Protein AF-A0A920F0M0-F1 (afdb_monomer)

Foldseek 3Di:
DPPPPVVVVLVCLVVDPDAAEEEDACPAPVDHPVVVVVSCCVRPVRYHYHYDPDYDPCCPVVVVVVVVVVVCVVCVVVPDD

Structure (mmCIF, N/CA/C/O backbone):
data_AF-A0A920F0M0-F1
#
_entry.id   AF-A0A920F0M0-F1
#
loop_
_atom_site.group_PDB
_atom_site.id
_atom_site.type_symbol
_atom_site.label_atom_id
_atom_site.label_alt_id
_atom_site.label_comp_id
_atom_site.label_asym_id
_atom_site.label_entity_id
_atom_site.label_seq_id
_atom_site.pdbx_PDB_ins_code
_atom_site.Cartn_x
_atom_site.Cartn_y
_atom_site.Cartn_z
_atom_site.occupancy
_atom_site.B_iso_or_equiv
_atom_site.auth_seq_id
_atom_site.auth_comp_id
_atom_site.auth_asym_id
_atom_site.auth_atom_id
_atom_site.pdbx_PDB_model_num
ATOM 1 N N . MET A 1 1 ? -8.147 -21.128 -7.082 1.00 41.31 1 MET A N 1
ATOM 2 C CA . MET A 1 1 ? -8.007 -20.351 -5.830 1.00 41.31 1 MET A CA 1
ATOM 3 C C . MET A 1 1 ? -9.419 -20.019 -5.393 1.00 41.31 1 MET A C 1
ATOM 5 O O . MET A 1 1 ? -10.203 -19.696 -6.274 1.00 41.31 1 MET A O 1
ATOM 9 N N . ALA A 1 2 ? -9.782 -20.223 -4.123 1.00 50.56 2 ALA A N 1
ATOM 10 C CA . ALA A 1 2 ? -11.124 -19.873 -3.655 1.00 50.56 2 ALA A CA 1
ATOM 11 C C . ALA A 1 2 ? -11.400 -18.407 -4.017 1.00 50.56 2 ALA A C 1
ATOM 13 O O . ALA A 1 2 ? -10.522 -17.563 -3.841 1.00 50.56 2 ALA A O 1
ATOM 14 N N . GLU A 1 3 ? -12.562 -18.144 -4.604 1.00 65.88 3 GLU A N 1
ATOM 15 C CA . GLU A 1 3 ? -13.017 -16.801 -4.935 1.00 65.88 3 GLU A CA 1
ATOM 16 C C . GLU A 1 3 ? -13.193 -16.051 -3.613 1.00 65.88 3 GLU A C 1
ATOM 18 O O . GLU A 1 3 ? -14.173 -16.233 -2.894 1.00 65.88 3 GLU A O 1
ATOM 23 N N . THR A 1 4 ? -12.164 -15.308 -3.206 1.00 73.25 4 THR A N 1
ATOM 24 C CA . THR A 1 4 ? -12.253 -14.461 -2.022 1.00 73.25 4 THR A CA 1
ATOM 25 C C . THR A 1 4 ? -13.289 -13.397 -2.326 1.00 73.25 4 THR A C 1
ATOM 27 O O . THR A 1 4 ? -13.097 -12.597 -3.241 1.00 73.25 4 THR A O 1
ATOM 30 N N . ASP A 1 5 ? -14.368 -13.368 -1.550 1.00 85.94 5 ASP A N 1
ATOM 31 C CA . ASP A 1 5 ? -15.333 -12.279 -1.586 1.00 85.94 5 ASP A CA 1
ATOM 32 C C . ASP A 1 5 ? -14.681 -11.009 -1.019 1.00 85.94 5 ASP A C 1
ATOM 34 O O . ASP A 1 5 ? -14.783 -10.671 0.165 1.00 85.94 5 ASP A O 1
ATOM 38 N N . VAL A 1 6 ? -13.945 -10.322 -1.893 1.00 85.00 6 VAL A N 1
ATOM 39 C CA . VAL A 1 6 ? -13.242 -9.073 -1.592 1.00 85.00 6 VAL A CA 1
ATOM 40 C C . VAL A 1 6 ? -14.220 -8.031 -1.058 1.00 85.00 6 VAL A C 1
ATOM 42 O O . VAL A 1 6 ? -13.860 -7.252 -0.178 1.00 85.00 6 VAL A O 1
ATOM 45 N N . MET A 1 7 ? -15.467 -8.034 -1.535 1.00 89.12 7 MET A N 1
ATOM 46 C CA . MET A 1 7 ? -16.476 -7.074 -1.100 1.00 89.12 7 MET A CA 1
ATOM 47 C C . MET A 1 7 ? -16.880 -7.310 0.349 1.00 89.12 7 MET A C 1
ATOM 49 O O . MET A 1 7 ? -16.885 -6.355 1.128 1.00 89.12 7 MET A O 1
ATOM 53 N N . SER A 1 8 ? -17.126 -8.561 0.736 1.00 88.56 8 SER A N 1
ATOM 54 C CA . SER A 1 8 ? -17.368 -8.904 2.140 1.00 88.56 8 SER A CA 1
ATOM 55 C C . SER A 1 8 ? -16.181 -8.535 3.028 1.00 88.56 8 SER A C 1
ATOM 57 O O . SER A 1 8 ? -16.377 -8.003 4.121 1.00 88.56 8 SER A O 1
ATOM 59 N N . VAL A 1 9 ? -14.942 -8.750 2.576 1.00 87.62 9 VAL A N 1
ATOM 60 C CA . VAL A 1 9 ? -13.752 -8.339 3.342 1.00 87.62 9 VAL A CA 1
ATOM 61 C C . VAL A 1 9 ? -13.721 -6.822 3.530 1.00 87.62 9 VAL A C 1
ATOM 63 O O . VAL A 1 9 ? -13.620 -6.359 4.665 1.00 87.62 9 VAL A O 1
ATOM 66 N N . LEU A 1 10 ? -13.859 -6.047 2.450 1.00 90.06 10 LEU A N 1
ATOM 67 C CA . LEU A 1 10 ? -13.822 -4.581 2.486 1.00 90.06 10 LEU A CA 1
ATOM 68 C C . LEU A 1 10 ? -14.935 -3.986 3.357 1.00 90.06 10 LEU A C 1
ATOM 70 O O . LEU A 1 10 ? -14.683 -3.046 4.107 1.00 90.06 10 LEU A O 1
ATOM 74 N N . GLN A 1 11 ? -16.146 -4.543 3.308 1.00 89.44 11 GLN A N 1
ATOM 75 C CA . GLN A 1 11 ? -17.265 -4.091 4.143 1.00 89.44 11 GLN A CA 1
ATOM 76 C C . GLN A 1 11 ? -17.024 -4.340 5.637 1.00 89.44 11 GLN A C 1
ATOM 78 O O . GLN A 1 11 ? -17.449 -3.545 6.476 1.00 89.44 11 GLN A O 1
ATOM 83 N N . ASN A 1 12 ? -16.307 -5.411 5.979 1.00 88.75 12 ASN A N 1
ATOM 84 C CA . ASN A 1 12 ? -16.021 -5.775 7.364 1.00 88.75 12 ASN A CA 1
ATOM 85 C C . ASN A 1 12 ? -14.764 -5.105 7.938 1.00 88.75 12 ASN A C 1
ATOM 87 O O . ASN A 1 12 ? -14.507 -5.241 9.136 1.00 88.75 12 ASN A O 1
ATOM 91 N N . VAL A 1 13 ? -14.001 -4.343 7.145 1.00 88.06 13 VAL A N 1
ATOM 92 C CA . VAL A 1 13 ? -12.781 -3.642 7.593 1.00 88.06 13 VAL A CA 1
ATOM 93 C C . VAL A 1 13 ? -13.022 -2.776 8.829 1.00 88.06 13 VAL A C 1
ATOM 95 O O . VAL A 1 13 ? -12.179 -2.748 9.721 1.00 88.06 13 VAL A O 1
ATOM 98 N N . HIS A 1 14 ? -14.180 -2.118 8.936 1.00 83.56 14 HIS A N 1
ATOM 99 C CA . HIS A 1 14 ? -14.515 -1.271 10.087 1.00 83.56 14 HIS A CA 1
ATOM 100 C C . HIS A 1 14 ? -14.538 -2.020 11.432 1.00 83.56 14 HIS A C 1
ATOM 102 O O . HIS A 1 14 ? -14.403 -1.396 12.482 1.00 83.56 14 HIS A O 1
ATOM 108 N N . SER A 1 15 ? -14.696 -3.348 11.418 1.00 87.00 15 SER A N 1
ATOM 109 C CA . SER A 1 15 ? -14.635 -4.187 12.622 1.00 87.00 15 SER A CA 1
ATOM 110 C C . SER A 1 15 ? -13.202 -4.444 13.113 1.00 87.00 15 SER A C 1
ATOM 112 O O . SER A 1 15 ? -12.996 -4.838 14.266 1.00 87.00 15 SER A O 1
ATOM 114 N N . ALA A 1 16 ? -12.195 -4.207 12.267 1.00 85.88 16 ALA A N 1
ATOM 115 C CA . ALA A 1 16 ? -10.802 -4.419 12.615 1.00 85.88 16 ALA A CA 1
ATOM 116 C C . ALA A 1 16 ? -10.311 -3.318 13.568 1.00 85.88 16 ALA A C 1
ATOM 118 O O . ALA A 1 16 ? -10.276 -2.139 13.232 1.00 85.88 16 ALA A O 1
ATOM 119 N N . LYS A 1 17 ? -9.850 -3.708 14.761 1.00 84.94 17 LYS A N 1
ATOM 120 C CA . LYS A 1 17 ? -9.307 -2.787 15.782 1.00 84.94 17 LYS A CA 1
ATOM 121 C C . LYS A 1 17 ? -7.852 -2.362 15.532 1.00 84.94 17 LYS A C 1
ATOM 123 O O . LYS A 1 17 ? -7.193 -1.855 16.437 1.00 84.94 17 LYS A O 1
ATOM 128 N N . THR A 1 18 ? -7.317 -2.608 14.338 1.00 85.88 18 THR A N 1
ATOM 129 C CA . THR A 1 18 ? -5.929 -2.275 13.993 1.00 85.88 18 THR A CA 1
ATOM 130 C C . THR A 1 18 ? -5.874 -1.013 13.142 1.00 85.88 18 THR A C 1
ATOM 132 O O . THR A 1 18 ? -6.760 -0.768 12.327 1.00 85.88 18 THR A O 1
ATOM 135 N N . LYS A 1 19 ? -4.816 -0.210 13.303 1.00 87.56 19 LYS A N 1
ATOM 136 C CA . LYS A 1 19 ? -4.534 0.882 12.363 1.00 87.56 19 LYS A CA 1
ATOM 137 C C . LYS A 1 19 ? -3.938 0.296 11.084 1.00 87.56 19 LYS A C 1
ATOM 139 O O . LYS A 1 19 ? -3.113 -0.619 11.154 1.00 87.56 19 LYS A O 1
ATOM 144 N N . PHE A 1 20 ? -4.312 0.861 9.947 1.00 92.81 20 PHE A N 1
ATOM 145 C CA . PHE A 1 20 ? -3.802 0.469 8.638 1.00 92.81 20 PHE A CA 1
ATOM 146 C C . PHE A 1 20 ? -2.877 1.550 8.080 1.00 92.81 20 PHE A C 1
ATOM 148 O O . PHE A 1 20 ? -3.066 2.741 8.334 1.00 92.81 20 PHE A O 1
ATOM 155 N N . PHE A 1 21 ? -1.891 1.127 7.300 1.00 95.12 21 PHE A N 1
ATOM 156 C CA . PHE A 1 21 ? -1.148 2.001 6.406 1.00 95.12 21 PHE A CA 1
ATOM 157 C C . PHE A 1 21 ? -0.942 1.278 5.076 1.00 95.12 21 PHE A C 1
ATOM 159 O O . PHE A 1 21 ? -0.867 0.049 5.040 1.00 95.12 21 PHE A O 1
ATOM 166 N N . PHE A 1 22 ? -0.863 2.043 3.996 1.00 95.81 22 PHE A N 1
ATOM 167 C CA . PHE A 1 22 ? -0.671 1.535 2.643 1.00 95.81 22 PHE A CA 1
ATOM 168 C C . PHE A 1 22 ? 0.549 2.203 2.026 1.00 95.81 22 PHE A C 1
ATOM 170 O O . PHE A 1 22 ? 0.738 3.404 2.194 1.00 95.81 22 PHE A O 1
ATOM 177 N N . ILE A 1 23 ? 1.360 1.429 1.307 1.00 96.19 23 ILE A N 1
ATOM 178 C CA . ILE A 1 23 ? 2.465 1.941 0.495 1.00 96.19 23 ILE A CA 1
ATOM 179 C C . ILE A 1 23 ? 2.083 1.706 -0.964 1.00 96.19 23 ILE A C 1
ATOM 181 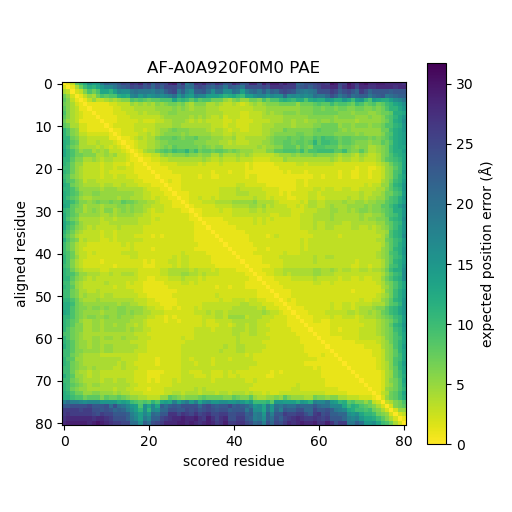O O . ILE A 1 23 ? 1.800 0.565 -1.331 1.00 96.19 23 ILE A O 1
ATOM 185 N N . ILE A 1 24 ? 2.045 2.762 -1.776 1.00 95.94 24 ILE A N 1
ATOM 186 C CA . ILE A 1 24 ? 1.654 2.686 -3.190 1.00 95.94 24 ILE A CA 1
ATOM 187 C C . ILE A 1 24 ? 2.703 3.314 -4.103 1.00 95.94 24 ILE A C 1
ATOM 189 O O . ILE A 1 24 ? 3.366 4.283 -3.734 1.00 95.94 24 ILE A O 1
ATOM 193 N N . GLY A 1 25 ? 2.834 2.762 -5.308 1.00 96.44 25 GLY A N 1
ATOM 194 C CA . GLY A 1 25 ? 3.678 3.312 -6.362 1.00 96.44 25 GLY A CA 1
ATOM 195 C C . GLY A 1 25 ? 2.882 4.280 -7.230 1.00 96.44 25 GLY A C 1
ATOM 196 O O . GLY A 1 25 ? 1.869 3.896 -7.812 1.00 96.44 25 GLY A O 1
ATOM 197 N N . ILE A 1 26 ? 3.316 5.535 -7.341 1.00 95.31 26 ILE A N 1
ATOM 198 C CA . ILE A 1 26 ? 2.578 6.553 -8.116 1.00 95.31 26 ILE A CA 1
ATOM 199 C C . ILE A 1 26 ? 2.686 6.356 -9.636 1.00 95.31 26 ILE A C 1
ATOM 201 O O . ILE A 1 26 ? 1.910 6.944 -10.385 1.00 95.31 26 ILE A O 1
ATOM 205 N N . LYS A 1 27 ? 3.637 5.532 -10.091 1.00 95.06 27 LYS A N 1
ATOM 206 C CA . LYS A 1 27 ? 3.867 5.181 -11.502 1.00 95.06 27 LYS A CA 1
ATOM 207 C C . LYS A 1 27 ? 3.427 3.745 -11.818 1.00 95.06 27 LYS A C 1
ATOM 209 O O . LYS A 1 27 ? 3.907 3.159 -12.788 1.00 95.06 27 LYS A O 1
ATOM 214 N N . ASP A 1 28 ? 2.566 3.141 -10.996 1.00 93.62 28 ASP A N 1
ATOM 215 C CA . ASP A 1 28 ? 2.038 1.800 -11.262 1.00 93.62 28 ASP A CA 1
ATOM 216 C C . ASP A 1 28 ? 1.136 1.820 -12.513 1.00 93.62 28 ASP A C 1
ATOM 218 O O . ASP A 1 28 ? 0.130 2.525 -12.586 1.00 93.62 28 ASP A O 1
ATOM 222 N N . ALA A 1 29 ? 1.549 1.065 -13.535 1.00 90.88 29 ALA A N 1
ATOM 223 C CA . ALA A 1 29 ? 0.853 0.961 -14.814 1.00 90.88 29 ALA A CA 1
ATOM 224 C C . ALA A 1 29 ? -0.288 -0.070 -14.798 1.00 90.88 29 ALA A C 1
ATOM 226 O O . ALA A 1 29 ? -1.101 -0.093 -15.722 1.00 90.88 29 ALA A O 1
ATOM 227 N N . TRP A 1 30 ? -0.333 -0.946 -13.794 1.00 92.69 30 TRP A N 1
ATOM 228 C CA . TRP A 1 30 ? -1.341 -1.996 -13.650 1.00 92.69 30 TRP A CA 1
ATOM 229 C C . TRP A 1 30 ? -2.486 -1.539 -12.756 1.00 92.69 30 TRP A C 1
ATOM 231 O O . TRP A 1 30 ? -3.647 -1.812 -13.058 1.00 92.69 30 TRP A O 1
ATOM 241 N N . VAL A 1 31 ? -2.168 -0.821 -11.679 1.00 89.94 31 VAL A N 1
ATOM 242 C CA . VAL A 1 31 ? -3.156 -0.306 -10.731 1.00 89.94 31 VAL A CA 1
ATOM 243 C C . VAL A 1 31 ? -2.924 1.183 -10.510 1.00 89.94 31 VAL A C 1
ATOM 245 O O . VAL A 1 31 ? -1.924 1.585 -9.925 1.00 89.94 31 VAL A O 1
ATOM 248 N N . LYS A 1 32 ? -3.862 2.024 -10.954 1.00 93.19 32 LYS A N 1
ATOM 249 C CA . LYS A 1 32 ? -3.722 3.479 -10.828 1.00 93.19 32 LYS A CA 1
ATOM 250 C C . LYS A 1 32 ? -3.802 3.912 -9.365 1.00 93.19 32 LYS A C 1
ATOM 252 O O . LYS A 1 32 ? -4.720 3.528 -8.638 1.00 93.19 32 LYS A O 1
ATOM 257 N N . SER A 1 33 ? -2.875 4.773 -8.955 1.00 93.19 33 SER A N 1
ATOM 258 C CA . SER A 1 33 ? -2.804 5.301 -7.588 1.00 93.19 33 SER A CA 1
ATOM 259 C C . SER A 1 33 ? -4.083 6.035 -7.172 1.00 93.19 33 SER A C 1
ATOM 261 O O . SER A 1 33 ? -4.547 5.854 -6.048 1.00 93.19 33 SER A O 1
ATOM 263 N N . ASP A 1 34 ? -4.697 6.804 -8.072 1.00 92.81 34 ASP A N 1
ATOM 264 C CA . ASP A 1 34 ? -5.935 7.540 -7.788 1.00 92.81 34 ASP A CA 1
ATOM 265 C C . ASP A 1 34 ? -7.132 6.610 -7.533 1.00 92.81 34 ASP A C 1
ATOM 267 O O . ASP A 1 34 ? -7.915 6.845 -6.609 1.00 92.81 34 ASP A O 1
ATOM 271 N N . ASP A 1 35 ? -7.240 5.508 -8.280 1.00 93.31 35 ASP A N 1
ATOM 272 C CA . ASP A 1 35 ? -8.293 4.508 -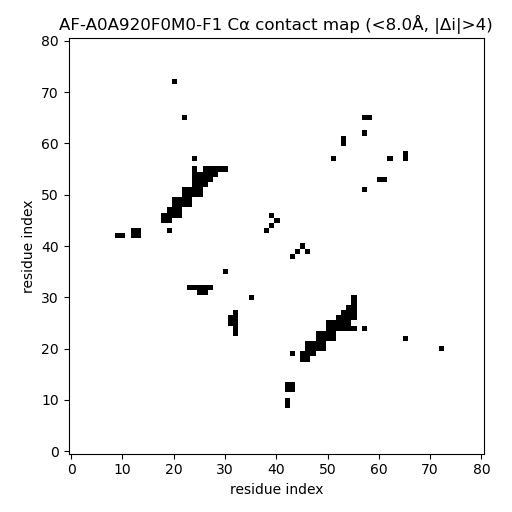8.071 1.00 93.31 35 ASP A CA 1
ATOM 273 C C . ASP A 1 35 ? -8.132 3.836 -6.697 1.00 93.31 35 ASP A C 1
ATOM 275 O O . ASP A 1 35 ? -9.107 3.677 -5.956 1.00 93.31 35 ASP A O 1
ATOM 279 N N . LEU A 1 36 ? -6.893 3.523 -6.300 1.00 92.94 36 LEU A N 1
ATOM 280 C CA . LEU A 1 36 ? -6.593 2.999 -4.965 1.00 92.94 36 LEU A CA 1
ATOM 281 C C . LEU A 1 36 ? -6.916 4.004 -3.861 1.00 92.94 36 LEU A C 1
ATOM 283 O O . LEU A 1 36 ? -7.545 3.634 -2.871 1.00 92.94 36 LEU A O 1
ATOM 287 N N . LYS A 1 37 ? -6.542 5.276 -4.026 1.00 93.75 37 LYS A N 1
ATOM 288 C CA . LYS A 1 37 ? -6.861 6.334 -3.053 1.00 93.75 37 LYS A CA 1
ATOM 289 C C . LYS A 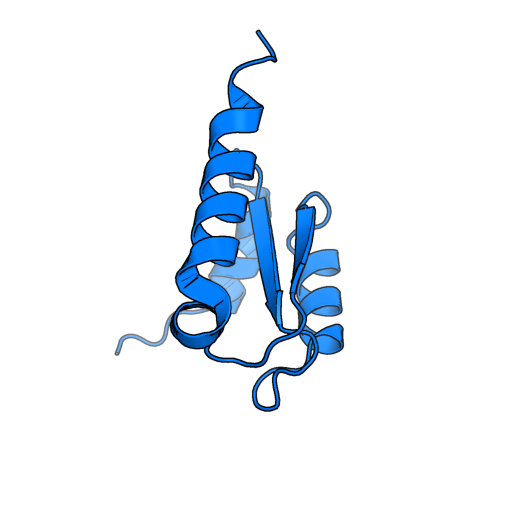1 37 ? -8.366 6.464 -2.830 1.00 93.75 37 LYS A C 1
ATOM 291 O O . LYS A 1 37 ? -8.788 6.623 -1.686 1.00 93.75 37 LYS A O 1
ATOM 296 N N . ASN A 1 38 ? -9.175 6.338 -3.884 1.00 94.19 38 ASN A N 1
ATOM 297 C CA . ASN A 1 38 ? -10.637 6.343 -3.781 1.00 94.19 38 ASN A CA 1
ATOM 298 C C . ASN A 1 38 ? -11.178 5.134 -2.998 1.00 94.19 38 ASN A C 1
ATOM 300 O O . ASN A 1 38 ? -12.110 5.263 -2.204 1.00 94.19 38 ASN A O 1
ATOM 304 N N . ILE A 1 39 ? -10.588 3.953 -3.189 1.00 93.31 39 ILE A N 1
ATOM 305 C CA . ILE A 1 39 ? -10.948 2.753 -2.420 1.00 93.31 39 ILE A CA 1
ATOM 306 C C . ILE A 1 39 ? -10.538 2.921 -0.950 1.00 93.31 39 ILE A C 1
ATOM 308 O O . ILE A 1 39 ? -11.334 2.644 -0.049 1.00 93.31 39 ILE A O 1
ATOM 312 N N . PHE A 1 40 ? -9.322 3.400 -0.690 1.00 94.06 40 PHE A N 1
ATOM 313 C CA . PHE A 1 40 ? -8.810 3.587 0.666 1.00 94.06 40 PHE A CA 1
ATOM 314 C C . PHE A 1 40 ? -9.583 4.656 1.431 1.00 94.06 40 PHE A C 1
ATOM 316 O O . PHE A 1 40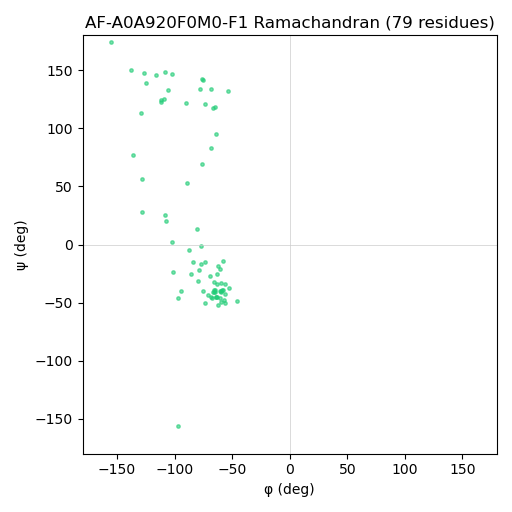 ? -9.926 4.423 2.584 1.00 94.06 40 PHE A O 1
ATOM 323 N N . SER A 1 41 ? -9.944 5.778 0.808 1.00 92.25 41 SER A N 1
ATOM 324 C CA . SER A 1 41 ? -10.759 6.805 1.469 1.00 92.25 41 SER A CA 1
ATOM 325 C C . SER A 1 41 ? -12.148 6.288 1.854 1.00 92.25 41 SER A C 1
ATOM 327 O O . SER A 1 41 ? -12.670 6.655 2.906 1.00 92.25 41 SER A O 1
ATOM 329 N N . LYS A 1 42 ? -12.723 5.388 1.045 1.00 93.75 42 LYS A N 1
ATOM 330 C CA . LYS A 1 42 ? -14.030 4.777 1.306 1.00 93.75 42 LYS A CA 1
ATOM 331 C C . LYS A 1 42 ? -13.996 3.735 2.427 1.00 93.75 42 LYS A C 1
ATOM 333 O O . LYS A 1 42 ? -14.844 3.785 3.314 1.00 93.75 42 LYS A O 1
ATOM 338 N N . TYR A 1 43 ? -13.067 2.780 2.378 1.00 93.69 43 TYR A N 1
ATOM 339 C CA . TYR A 1 43 ? -13.073 1.620 3.288 1.00 93.69 43 TYR A CA 1
ATOM 340 C C . TYR A 1 43 ? -12.083 1.741 4.453 1.00 93.69 43 TYR A C 1
ATOM 342 O O . TYR A 1 43 ? -12.287 1.142 5.506 1.00 93.69 43 TYR A O 1
ATOM 350 N N . PHE A 1 44 ? -11.034 2.548 4.301 1.00 93.31 44 PHE A N 1
ATOM 351 C CA . PHE A 1 44 ? -9.966 2.743 5.282 1.00 93.31 44 PHE A CA 1
ATOM 352 C C . PHE A 1 44 ? -9.732 4.241 5.577 1.00 93.31 44 PHE A C 1
ATOM 354 O O . PHE A 1 44 ? -8.605 4.722 5.457 1.00 93.31 44 PHE A O 1
ATOM 361 N N . PRO A 1 45 ? -10.757 5.006 6.000 1.00 90.00 45 PRO A N 1
ATOM 362 C CA . PRO A 1 45 ? -10.690 6.472 6.083 1.00 90.00 45 PRO A CA 1
ATOM 363 C C . PRO A 1 45 ? -9.631 7.017 7.058 1.00 90.00 45 PRO A C 1
ATOM 365 O O . PRO A 1 45 ? -9.264 8.184 6.981 1.00 90.00 45 PRO A O 1
ATOM 368 N N . GLN A 1 46 ? -9.147 6.191 7.988 1.00 89.44 46 GLN A N 1
ATOM 369 C CA . GLN A 1 46 ? -8.108 6.553 8.961 1.00 89.44 46 GLN A CA 1
ATOM 370 C C . GLN A 1 46 ? -6.724 5.995 8.602 1.00 89.44 46 GLN A C 1
ATOM 372 O O . GLN A 1 46 ? -5.785 6.135 9.388 1.00 89.44 46 GLN A O 1
ATOM 377 N N . ALA A 1 47 ? -6.588 5.307 7.466 1.00 93.00 47 ALA A N 1
ATOM 378 C CA . ALA A 1 47 ? -5.315 4.731 7.074 1.00 93.00 47 ALA A CA 1
ATOM 379 C C . ALA A 1 47 ? -4.351 5.800 6.568 1.00 93.00 47 ALA A C 1
ATOM 381 O O . ALA A 1 47 ? -4.723 6.716 5.834 1.00 93.00 47 ALA A O 1
ATOM 382 N N . LYS A 1 48 ? -3.078 5.638 6.923 1.00 94.38 48 LYS A N 1
ATOM 383 C CA . LYS A 1 48 ? -2.001 6.445 6.355 1.00 94.38 48 LYS A CA 1
ATOM 384 C C . LYS A 1 48 ? -1.656 5.920 4.963 1.00 94.38 48 LYS A C 1
ATOM 386 O O . LYS A 1 48 ? -1.490 4.716 4.788 1.00 94.38 48 LYS A O 1
ATOM 391 N N . ILE A 1 49 ? -1.511 6.812 3.991 1.00 95.69 49 ILE A N 1
ATOM 392 C CA . ILE A 1 49 ? -1.064 6.462 2.639 1.00 95.69 49 ILE A CA 1
ATOM 393 C C . ILE A 1 49 ? 0.351 7.011 2.461 1.00 95.69 49 ILE A C 1
ATOM 395 O O . ILE A 1 49 ? 0.596 8.194 2.694 1.00 95.69 49 ILE A O 1
ATOM 399 N N . LEU A 1 50 ? 1.277 6.134 2.095 1.00 95.31 50 LEU A N 1
ATOM 400 C CA . LEU A 1 50 ? 2.670 6.435 1.798 1.00 95.31 50 LEU A CA 1
ATOM 401 C C . LEU A 1 50 ? 2.886 6.222 0.302 1.00 95.31 50 LEU A C 1
ATOM 403 O O . LEU A 1 50 ? 2.604 5.150 -0.229 1.00 95.31 50 LEU A O 1
ATOM 407 N N . GLU A 1 51 ? 3.378 7.243 -0.378 1.00 95.19 51 GLU A N 1
ATOM 408 C CA . GLU A 1 51 ? 3.588 7.207 -1.820 1.00 95.19 51 GLU A CA 1
ATOM 409 C C . GLU A 1 51 ? 5.075 7.083 -2.131 1.00 95.19 51 GLU A C 1
ATOM 411 O O . GLU A 1 51 ? 5.892 7.806 -1.561 1.00 95.19 51 GLU A O 1
ATOM 416 N N . LEU A 1 52 ? 5.415 6.171 -3.040 1.00 95.56 52 LEU A N 1
ATOM 417 C CA . LEU A 1 52 ? 6.762 6.004 -3.574 1.00 95.56 52 LEU A CA 1
ATOM 418 C C . LEU A 1 52 ? 6.784 6.302 -5.068 1.00 95.56 52 LEU A C 1
ATOM 420 O O . LEU A 1 52 ? 5.841 5.977 -5.798 1.00 95.56 52 LEU A O 1
ATOM 424 N N . ASP A 1 53 ? 7.896 6.873 -5.533 1.00 94.69 53 ASP A N 1
ATOM 425 C CA . ASP A 1 53 ? 8.137 7.100 -6.956 1.00 94.69 53 ASP A CA 1
ATOM 426 C C . ASP A 1 53 ? 8.535 5.800 -7.678 1.00 94.69 53 ASP A C 1
ATOM 428 O O . ASP A 1 53 ? 9.673 5.602 -8.094 1.00 94.69 53 ASP A O 1
ATOM 432 N N . GLY A 1 54 ? 7.581 4.880 -7.815 1.00 94.50 54 GLY A N 1
ATOM 433 C CA . GLY A 1 54 ? 7.790 3.587 -8.455 1.00 94.50 54 GLY A CA 1
ATOM 434 C C . GLY A 1 54 ? 6.509 2.980 -9.018 1.00 94.50 54 GLY A C 1
ATOM 435 O O . GLY A 1 54 ? 5.421 3.539 -8.879 1.00 94.50 54 GLY A O 1
ATOM 436 N N . GLY A 1 55 ? 6.668 1.852 -9.710 1.00 93.81 55 GLY A N 1
ATOM 437 C CA . GLY A 1 55 ? 5.573 1.091 -10.313 1.00 93.81 55 GLY A CA 1
ATOM 438 C C . GLY A 1 55 ? 5.102 -0.070 -9.438 1.00 93.81 55 GLY A C 1
ATOM 439 O O . GLY A 1 55 ? 5.340 -0.080 -8.239 1.00 93.81 55 GLY A O 1
ATOM 440 N N . HIS A 1 56 ? 4.489 -1.080 -10.053 1.00 94.38 56 HIS A N 1
ATOM 441 C CA . HIS A 1 56 ? 3.895 -2.222 -9.349 1.00 94.38 56 HIS A CA 1
ATOM 442 C C . HIS A 1 56 ? 4.872 -2.990 -8.439 1.00 94.38 56 HIS A C 1
ATOM 444 O O . HIS A 1 56 ? 4.557 -3.340 -7.304 1.00 94.38 56 HIS A O 1
ATOM 450 N N . LEU A 1 57 ? 6.097 -3.220 -8.919 1.00 95.19 57 LEU A N 1
ATOM 451 C CA . LEU A 1 57 ? 7.111 -4.036 -8.244 1.00 95.19 57 LEU A CA 1
ATOM 452 C C . LEU A 1 57 ? 7.977 -3.201 -7.285 1.00 95.19 57 LEU A C 1
ATOM 454 O O . LEU A 1 57 ? 9.211 -3.192 -7.372 1.00 95.19 57 LEU A O 1
ATOM 458 N N . LEU A 1 58 ? 7.350 -2.454 -6.369 1.00 94.94 58 LEU A N 1
ATOM 459 C CA . LEU A 1 58 ? 8.067 -1.658 -5.356 1.00 94.94 58 LEU A CA 1
ATOM 460 C C . LEU A 1 58 ? 8.958 -2.519 -4.453 1.00 94.94 58 LEU A C 1
ATOM 462 O O . LEU A 1 58 ? 10.031 -2.081 -4.042 1.00 94.94 58 LEU A O 1
ATOM 466 N N . ASN A 1 59 ? 8.539 -3.752 -4.167 1.00 93.88 59 ASN A N 1
ATOM 467 C CA . ASN A 1 59 ? 9.305 -4.713 -3.375 1.00 93.88 59 ASN A CA 1
ATOM 468 C C . ASN A 1 59 ? 10.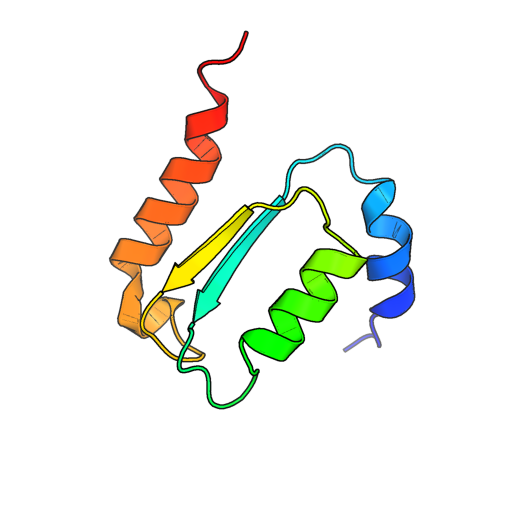638 -5.107 -4.033 1.00 93.88 59 ASN A C 1
ATOM 470 O O . ASN A 1 59 ? 11.558 -5.490 -3.318 1.00 93.88 59 ASN A O 1
ATOM 474 N N . GLU A 1 60 ? 10.754 -5.002 -5.358 1.00 95.75 60 GLU A N 1
ATOM 475 C CA . GLU A 1 60 ? 11.987 -5.302 -6.097 1.00 95.75 60 GLU A CA 1
ATOM 476 C C . GLU A 1 60 ? 12.791 -4.031 -6.377 1.00 95.75 60 GLU A C 1
ATOM 478 O O . GLU A 1 60 ? 13.995 -3.977 -6.138 1.00 95.75 60 GLU A O 1
ATOM 483 N N . THR A 1 61 ? 12.114 -2.980 -6.841 1.00 96.12 61 THR A N 1
ATOM 484 C CA . T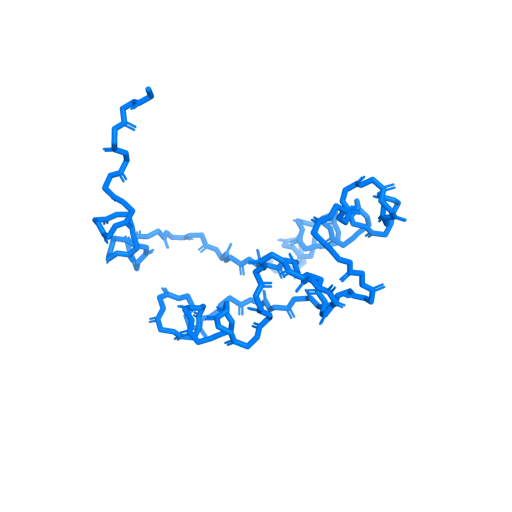HR A 1 61 ? 12.756 -1.733 -7.292 1.00 96.12 61 THR A CA 1
ATOM 485 C C . THR A 1 61 ? 13.160 -0.807 -6.145 1.00 96.12 61 THR A C 1
ATOM 487 O O . THR A 1 61 ? 14.164 -0.108 -6.243 1.00 96.12 61 THR A O 1
ATOM 490 N N . HIS A 1 62 ? 12.410 -0.826 -5.041 1.00 96.31 62 HIS A N 1
ATOM 491 C CA . HIS A 1 62 ? 12.573 0.061 -3.886 1.00 96.31 62 HIS A CA 1
ATOM 492 C C . HIS A 1 62 ? 12.660 -0.734 -2.573 1.00 96.31 62 HIS A C 1
ATOM 494 O O . HIS A 1 62 ? 12.325 -0.224 -1.506 1.00 96.31 62 HIS A O 1
ATOM 500 N N . ALA A 1 63 ? 13.148 -1.981 -2.626 1.00 95.75 63 ALA A N 1
ATOM 501 C CA . ALA A 1 63 ? 13.154 -2.934 -1.510 1.00 95.75 63 ALA A CA 1
ATOM 502 C C . ALA A 1 63 ? 13.636 -2.327 -0.179 1.00 95.75 63 ALA A C 1
ATOM 504 O O . ALA A 1 63 ? 12.991 -2.453 0.861 1.00 95.75 63 ALA A O 1
ATOM 505 N N . LYS A 1 64 ? 14.770 -1.616 -0.211 1.00 96.25 64 LYS A N 1
ATOM 506 C CA . LYS A 1 64 ? 15.375 -1.008 0.983 1.00 96.25 64 LYS A CA 1
ATOM 507 C C . LYS A 1 64 ? 14.513 0.109 1.569 1.00 96.25 64 LYS A C 1
ATOM 509 O O . LYS A 1 64 ? 14.429 0.232 2.788 1.00 96.25 64 LYS A O 1
ATOM 514 N N . GLU A 1 65 ? 13.919 0.938 0.721 1.00 96.00 65 GLU A N 1
ATOM 515 C CA . GLU A 1 65 ? 13.039 2.028 1.142 1.00 96.00 65 GLU A CA 1
ATOM 516 C C . GLU A 1 65 ? 11.715 1.484 1.679 1.00 96.00 65 GLU A C 1
ATOM 518 O O . GLU A 1 65 ? 11.295 1.869 2.769 1.00 96.00 65 GLU A O 1
ATOM 523 N N . LEU A 1 66 ? 11.133 0.500 0.992 1.00 95.94 66 LEU A N 1
ATOM 524 C CA . LEU A 1 66 ? 9.918 -0.188 1.416 1.00 95.94 66 LEU A CA 1
ATOM 525 C C . LEU A 1 66 ? 10.090 -0.822 2.805 1.00 95.94 66 LEU A C 1
ATOM 527 O O . LEU A 1 66 ? 9.273 -0.590 3.695 1.00 95.94 66 LEU A O 1
ATOM 531 N N . CYS A 1 67 ? 11.193 -1.542 3.037 1.00 95.75 67 CYS A N 1
ATOM 532 C CA . CYS A 1 67 ? 11.506 -2.109 4.351 1.00 95.75 67 CYS A CA 1
ATOM 533 C C . CYS A 1 67 ? 11.642 -1.034 5.438 1.00 95.75 67 CYS A C 1
ATOM 535 O O . CYS A 1 67 ? 11.150 -1.226 6.548 1.00 95.75 67 CYS A O 1
ATOM 537 N N . LYS A 1 68 ? 12.281 0.106 5.137 1.00 95.69 68 LYS A N 1
ATOM 538 C CA . LYS A 1 68 ? 12.397 1.220 6.092 1.00 95.69 68 LYS A CA 1
ATOM 539 C C . LYS A 1 68 ? 11.035 1.801 6.456 1.00 95.69 68 LYS A C 1
ATOM 541 O O . LYS A 1 68 ? 10.792 2.031 7.635 1.00 95.69 68 LYS A O 1
ATOM 546 N N . LEU A 1 69 ? 10.165 2.021 5.471 1.00 95.31 69 LEU A N 1
ATOM 547 C CA . LEU A 1 69 ? 8.818 2.546 5.702 1.00 95.31 69 LEU A CA 1
ATOM 548 C C . LEU A 1 69 ? 7.969 1.579 6.528 1.00 95.31 69 LEU A C 1
ATOM 550 O O . LEU A 1 69 ? 7.339 1.998 7.494 1.00 95.31 69 LEU A O 1
ATOM 554 N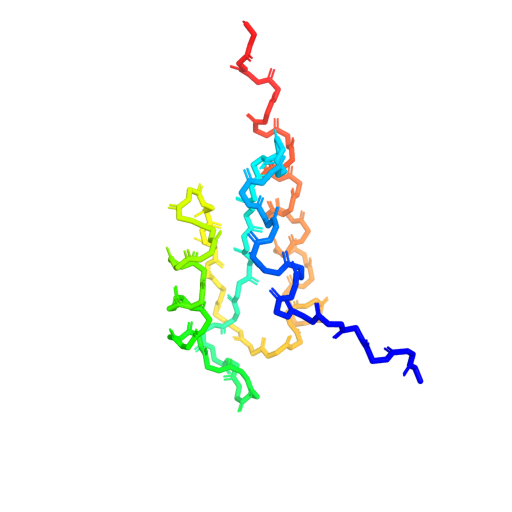 N . ILE A 1 70 ? 8.002 0.284 6.200 1.00 94.81 70 ILE A N 1
ATOM 555 C CA . ILE A 1 70 ? 7.290 -0.745 6.969 1.00 94.81 70 ILE A CA 1
ATOM 556 C C . ILE A 1 70 ? 7.783 -0.761 8.417 1.00 94.81 70 ILE A C 1
ATOM 558 O O . ILE A 1 70 ? 6.969 -0.706 9.336 1.00 94.81 70 ILE A O 1
ATOM 562 N N . LEU A 1 71 ? 9.102 -0.805 8.632 1.00 95.06 71 LEU A N 1
ATOM 563 C CA . LEU A 1 71 ? 9.668 -0.799 9.980 1.00 95.06 71 LEU A CA 1
ATOM 564 C C . LEU A 1 71 ? 9.277 0.468 10.742 1.00 95.06 71 LEU A C 1
ATOM 566 O O . LEU A 1 71 ? 8.814 0.353 11.869 1.00 95.06 71 LEU A O 1
ATOM 570 N N . HIS A 1 72 ? 9.379 1.642 10.115 1.00 93.31 72 HIS A N 1
ATOM 571 C CA . HIS A 1 72 ? 8.985 2.912 10.720 1.00 93.31 72 HIS A CA 1
ATOM 572 C C . HIS A 1 72 ? 7.524 2.901 11.192 1.00 93.31 72 HIS A C 1
ATOM 574 O O . HIS A 1 72 ? 7.254 3.223 12.345 1.00 93.31 72 HIS A O 1
ATOM 580 N N . GLU A 1 73 ? 6.573 2.496 10.345 1.00 91.94 73 GLU A N 1
ATOM 581 C CA . GLU A 1 73 ? 5.149 2.486 10.719 1.00 91.94 73 GLU A CA 1
ATOM 582 C C . GLU A 1 73 ? 4.805 1.417 11.768 1.00 91.94 73 GLU A C 1
ATOM 584 O O . GLU A 1 73 ? 3.860 1.587 12.546 1.00 91.94 73 GLU A O 1
ATOM 589 N N . LEU A 1 74 ? 5.571 0.323 11.823 1.00 90.00 74 LEU A N 1
ATOM 590 C CA . LEU A 1 74 ? 5.433 -0.691 12.868 1.00 90.00 74 LEU A CA 1
ATOM 591 C C . LEU A 1 74 ? 6.026 -0.222 14.207 1.00 90.00 74 LEU A C 1
ATOM 593 O O . LEU A 1 74 ? 5.412 -0.467 15.246 1.00 90.00 74 LEU A O 1
ATOM 597 N N . THR A 1 75 ? 7.173 0.467 14.203 1.00 87.44 75 THR A N 1
ATOM 598 C CA . THR A 1 75 ? 7.863 0.910 15.430 1.00 87.44 75 THR A CA 1
ATOM 599 C C . THR A 1 75 ? 7.357 2.238 15.976 1.00 87.44 75 THR A C 1
ATOM 601 O O . THR A 1 75 ? 7.426 2.441 17.182 1.00 87.44 75 THR A O 1
ATOM 604 N N . TYR A 1 76 ? 6.778 3.115 15.147 1.00 68.00 76 TYR A N 1
ATOM 605 C CA . TYR A 1 76 ? 6.136 4.366 15.591 1.00 68.00 76 TYR A CA 1
ATOM 606 C C . TYR A 1 76 ? 5.003 4.126 16.614 1.00 68.00 76 TYR A C 1
ATOM 608 O O . TYR A 1 76 ? 4.578 5.033 17.321 1.00 68.00 76 TYR A O 1
ATOM 616 N N . ARG A 1 77 ? 4.531 2.879 16.756 1.00 59.34 77 ARG A N 1
ATOM 617 C CA . ARG A 1 77 ? 3.591 2.461 17.808 1.00 59.34 77 ARG A CA 1
ATOM 618 C C . ARG A 1 77 ? 4.222 2.269 19.198 1.00 59.34 77 ARG A C 1
ATOM 620 O O . ARG A 1 77 ? 3.486 1.934 20.119 1.00 59.34 77 ARG A O 1
ATOM 627 N N . GLY A 1 78 ? 5.535 2.452 19.354 1.00 50.97 78 GLY A N 1
ATOM 628 C CA . GLY A 1 78 ? 6.243 2.294 20.631 1.00 50.97 78 GLY A CA 1
ATOM 629 C C . GLY A 1 78 ? 6.113 3.473 21.604 1.00 50.97 78 GLY A C 1
ATOM 630 O O . GLY A 1 78 ? 6.246 3.263 22.804 1.00 50.97 78 GLY A O 1
ATOM 631 N N . ASP A 1 79 ? 5.789 4.676 21.120 1.00 45.22 79 ASP A N 1
ATOM 632 C CA . ASP A 1 79 ? 5.916 5.921 21.902 1.00 45.22 79 ASP A CA 1
ATOM 633 C C . ASP A 1 79 ? 4.566 6.519 22.344 1.00 45.22 79 ASP A C 1
ATOM 635 O O . ASP A 1 79 ? 4.417 7.724 22.541 1.00 45.22 79 ASP A O 1
ATOM 639 N N . SER A 1 80 ? 3.527 5.696 22.465 1.00 42.78 80 SER A N 1
ATOM 640 C CA . SER A 1 80 ? 2.234 6.128 23.009 1.00 42.78 80 SER A CA 1
ATOM 641 C C . SER A 1 80 ? 1.694 5.087 23.980 1.00 42.78 80 SER A C 1
ATOM 643 O O . SER A 1 80 ? 0.795 4.316 23.640 1.00 42.78 80 SER A O 1
ATOM 645 N N . ILE A 1 81 ? 2.273 5.083 25.182 1.00 37.19 81 ILE A N 1
ATOM 646 C CA . ILE A 1 81 ? 1.676 4.559 26.417 1.00 37.19 81 ILE A CA 1
ATOM 647 C C . ILE A 1 81 ? 1.747 5.674 27.456 1.00 37.19 81 ILE A C 1
ATOM 649 O O . ILE A 1 81 ? 2.848 6.248 27.605 1.00 37.19 81 ILE A O 1
#

Secondary structure (DSSP, 8-state):
-----HHHHHHHGGG--S--EEEEETT-SSS-HHHHHHHHHHH-TT-EEEEES--S-HHHHSHHHHHHHHHHHHHGGGS--

Sequence (81 aa):
MAETDVMSVLQNVHSAKTKFFFIIGIKDAWVKSDDLKNIFSKYFPQAKILELDGGH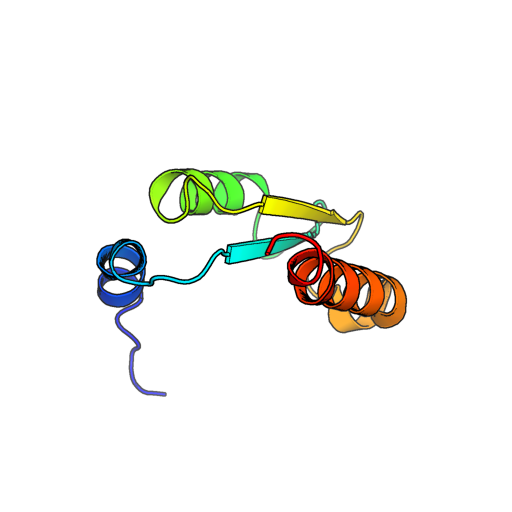LLNETHAKELCKLILHELTYRGDSI

Nearest PDB structures (foldseek):
  3n6v-assembly2_D  TM=4.265E-01  e=3.736E+00  Rattus norvegicus
  4u1x-assembly1_B  TM=4.873E-01  e=7.862E+00  Rattus norvegicus
  3n6v-assembly2_C  TM=4.288E-01  e=7.862E+00  Rattus norvegicus
  3n6v-assembly1_A  TM=4.245E-01  e=7.348E+00  Rattus norvegicus

Mean predicted aligned error: 5.75 Å

Radius of gyration: 14.29 Å; Cα contacts (8 Å, |Δi|>4): 71; chains: 1; bounding box: 33×28×41 Å

Solvent-accessible surface area (backbone atoms only — not comparable to full-atom values): 5030 Å² total; per-residue (Å²): 128,83,84,72,62,58,66,64,52,51,71,49,43,78,74,54,93,66,90,53,71,46,81,45,26,70,58,17,87,88,56,54,47,68,62,49,50,56,50,37,55,72,56,40,71,84,42,49,79,44,80,40,100,32,33,81,59,38,76,74,78,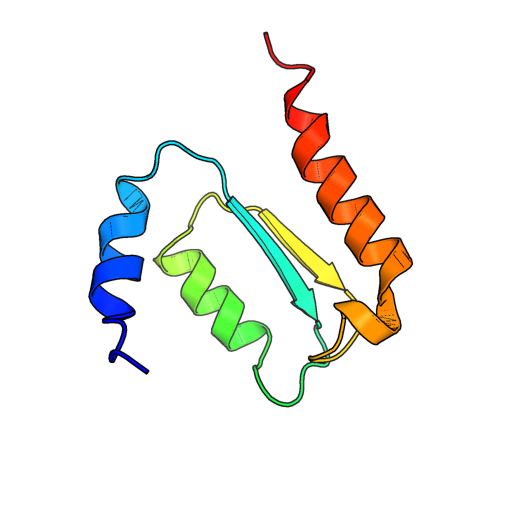38,35,73,58,51,52,49,52,53,50,48,69,63,53,67,68,72,83,77,129

pLDDT: mean 87.74, std 13.89, range [37.19, 96.44]